Protein AF-A0A957S3H2-F1 (afdb_monomer)

Solvent-accessible surface area (backbone atoms only — not comparable to full-atom values): 5269 Å² total; per-residue (Å²): 125,53,42,65,35,37,77,68,69,74,42,52,48,67,56,24,39,49,51,14,50,53,32,44,54,54,24,72,76,42,83,54,64,29,60,19,26,43,31,42,13,53,12,21,43,15,28,30,67,70,41,67,81,24,44,66,50,16,56,52,23,43,48,51,13,49,58,61,70,42,55,84,89,51,29,66,60,57,46,48,56,50,50,54,51,55,54,68,71,40,56,69,80,53,35,56,56,56,64,74,77,111

Structure (mmCIF, N/CA/C/O backbone):
data_AF-A0A957S3H2-F1
#
_entry.id   AF-A0A957S3H2-F1
#
loop_
_atom_site.group_PDB
_atom_site.id
_atom_site.type_symbol
_atom_site.label_atom_id
_atom_site.label_alt_id
_atom_site.label_comp_id
_atom_site.label_asym_id
_atom_site.label_entity_id
_atom_site.label_seq_id
_atom_site.pdbx_PDB_ins_code
_atom_site.Cartn_x
_atom_site.Cartn_y
_atom_site.Cartn_z
_atom_site.occupancy
_atom_site.B_iso_or_equiv
_atom_site.auth_seq_id
_atom_site.auth_comp_id
_atom_site.auth_asym_id
_atom_site.auth_atom_id
_atom_site.pdbx_PDB_model_num
ATOM 1 N N . MET A 1 1 ? 1.646 -11.271 -7.395 1.00 53.88 1 MET A N 1
ATOM 2 C CA . MET A 1 1 ? 2.630 -10.287 -6.880 1.00 53.88 1 MET A CA 1
ATOM 3 C C . MET A 1 1 ? 3.528 -9.842 -8.039 1.00 53.88 1 MET A C 1
ATOM 5 O O . MET A 1 1 ? 4.684 -10.222 -8.108 1.00 53.88 1 MET A O 1
ATOM 9 N N . HIS A 1 2 ? 2.969 -9.096 -8.999 1.00 59.75 2 HIS A N 1
ATOM 10 C CA . HIS A 1 2 ? 3.583 -8.874 -10.320 1.00 59.75 2 HIS A CA 1
ATOM 11 C C . HIS A 1 2 ? 4.546 -7.676 -10.386 1.00 59.75 2 HIS A C 1
ATOM 13 O O . HIS A 1 2 ? 5.448 -7.679 -11.212 1.00 59.75 2 HIS A O 1
ATOM 19 N N . PHE A 1 3 ? 4.422 -6.694 -9.487 1.00 62.75 3 PHE A N 1
ATOM 20 C CA . PHE A 1 3 ? 5.333 -5.541 -9.430 1.00 62.75 3 PHE A CA 1
ATOM 21 C C . PHE A 1 3 ? 6.799 -5.955 -9.217 1.00 62.75 3 PHE A C 1
ATOM 23 O O . PHE A 1 3 ? 7.679 -5.523 -9.955 1.00 62.75 3 PHE A O 1
ATOM 30 N N . HIS A 1 4 ? 7.058 -6.855 -8.263 1.00 70.69 4 HIS A N 1
ATOM 31 C CA . HIS A 1 4 ? 8.411 -7.365 -8.026 1.00 70.69 4 HIS A CA 1
ATOM 32 C C . HIS A 1 4 ? 8.944 -8.193 -9.197 1.00 70.69 4 HIS A C 1
ATOM 34 O O . HIS A 1 4 ? 10.134 -8.130 -9.478 1.00 70.69 4 HIS A O 1
ATOM 40 N N . SER A 1 5 ? 8.080 -8.935 -9.892 1.00 68.69 5 SER A N 1
ATOM 41 C CA . SER A 1 5 ? 8.468 -9.672 -11.096 1.00 68.69 5 SER A CA 1
ATOM 42 C C . SER A 1 5 ? 8.823 -8.739 -12.251 1.00 68.69 5 SER A C 1
ATOM 44 O O . SER A 1 5 ? 9.832 -8.962 -12.904 1.00 68.69 5 SER A O 1
ATOM 46 N N . TRP A 1 6 ? 8.074 -7.651 -12.464 1.00 72.75 6 TRP A N 1
ATOM 47 C CA . TRP A 1 6 ? 8.449 -6.637 -13.457 1.00 72.75 6 TRP A CA 1
ATOM 48 C C . TRP A 1 6 ? 9.787 -5.979 -13.110 1.00 72.75 6 TRP A C 1
ATOM 50 O O . TRP A 1 6 ? 10.653 -5.863 -13.970 1.00 72.75 6 TRP A O 1
ATOM 60 N N . PHE A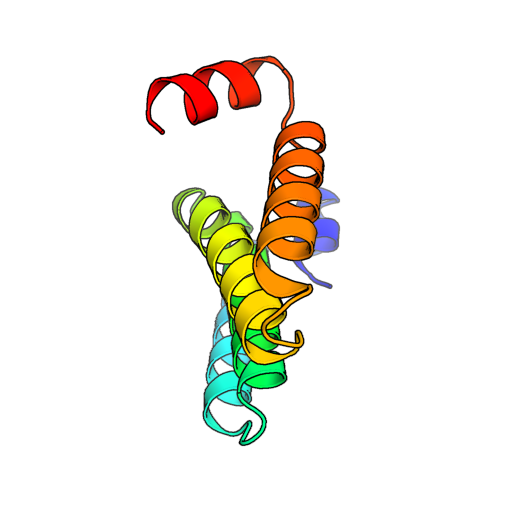 1 7 ? 9.986 -5.604 -11.843 1.00 73.44 7 PHE A N 1
ATOM 61 C CA . PHE A 1 7 ? 11.246 -5.013 -11.385 1.00 73.44 7 PHE A CA 1
ATOM 62 C C . PHE A 1 7 ? 12.451 -5.944 -11.609 1.00 73.44 7 PHE A C 1
ATOM 64 O O . PHE A 1 7 ? 13.559 -5.473 -11.838 1.00 73.44 7 PHE A O 1
ATOM 71 N N . ARG A 1 8 ? 12.234 -7.265 -11.568 1.00 83.25 8 ARG A N 1
ATOM 72 C CA . ARG A 1 8 ? 13.240 -8.292 -11.886 1.00 83.25 8 ARG A CA 1
ATOM 73 C C . ARG A 1 8 ? 13.292 -8.675 -13.373 1.00 83.25 8 ARG A C 1
ATOM 75 O O . ARG A 1 8 ? 13.910 -9.679 -13.703 1.00 83.25 8 ARG A O 1
ATOM 82 N N . GLU A 1 9 ? 12.639 -7.910 -14.249 1.00 78.81 9 GLU A N 1
ATOM 83 C CA . GLU A 1 9 ? 12.546 -8.152 -15.699 1.00 78.81 9 GLU A CA 1
ATOM 84 C C . GLU A 1 9 ? 11.877 -9.491 -16.084 1.00 78.81 9 GLU A C 1
ATOM 86 O O . GLU A 1 9 ? 12.007 -9.968 -17.208 1.00 78.81 9 GLU A O 1
ATOM 91 N N . GLU A 1 10 ? 11.110 -10.098 -15.173 1.00 86.25 10 GLU A N 1
ATOM 92 C CA . GLU A 1 10 ? 10.436 -11.392 -15.382 1.00 86.25 10 G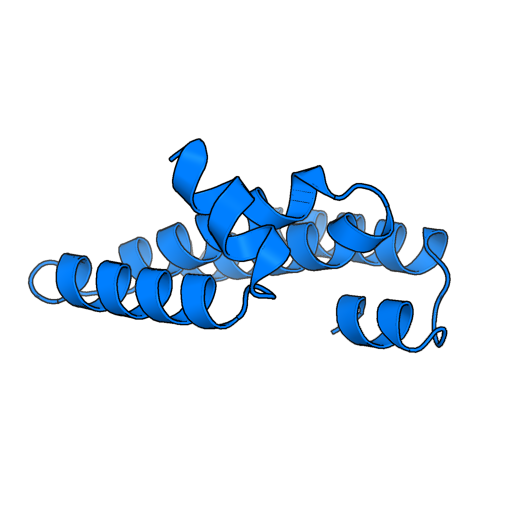LU A CA 1
ATOM 93 C C . GLU A 1 10 ? 9.125 -11.259 -16.171 1.00 86.25 10 GLU A C 1
ATOM 95 O O . GLU A 1 10 ? 8.634 -12.244 -16.717 1.00 86.25 10 GLU A O 1
ATOM 100 N N . ILE A 1 11 ? 8.534 -10.060 -16.201 1.00 87.69 11 ILE A N 1
ATOM 101 C CA . ILE A 1 11 ? 7.322 -9.747 -16.968 1.00 87.69 11 ILE A CA 1
ATOM 102 C C . ILE A 1 11 ? 7.438 -8.363 -17.606 1.00 87.69 11 ILE A C 1
ATOM 104 O O . ILE A 1 11 ? 8.088 -7.458 -17.080 1.00 87.69 11 ILE A O 1
ATOM 108 N N . SER A 1 12 ? 6.749 -8.174 -18.722 1.00 93.44 12 SER A N 1
ATOM 109 C CA . SER A 1 12 ? 6.644 -6.895 -19.416 1.00 93.44 12 SER A CA 1
ATOM 110 C C . SER A 1 12 ? 5.748 -5.892 -18.677 1.00 93.44 12 SER A C 1
ATOM 112 O O . SER A 1 12 ? 4.872 -6.244 -17.883 1.00 93.44 12 SER A O 1
ATOM 114 N N . VAL A 1 13 ? 5.896 -4.607 -19.018 1.00 93.44 13 VAL A N 1
ATOM 115 C CA . VAL A 1 13 ? 4.965 -3.546 -18.588 1.00 93.44 13 VAL A CA 1
ATOM 116 C C . VAL A 1 13 ? 3.524 -3.866 -19.006 1.00 93.44 13 VAL A C 1
ATOM 118 O O . VAL A 1 13 ? 2.585 -3.587 -18.261 1.00 93.44 13 VAL A O 1
ATOM 121 N N . GLY A 1 14 ? 3.336 -4.470 -20.185 1.00 95.31 14 GLY A N 1
ATOM 122 C CA . GLY A 1 14 ? 2.020 -4.868 -20.688 1.00 95.31 14 GLY A CA 1
ATOM 123 C C . GLY A 1 14 ? 1.346 -5.913 -19.798 1.00 95.31 14 GLY A C 1
ATOM 124 O O . GLY A 1 14 ? 0.179 -5.750 -19.447 1.00 95.31 14 GLY A O 1
ATOM 125 N N . GLU A 1 15 ? 2.090 -6.933 -19.373 1.00 94.50 15 GLU A N 1
ATOM 126 C CA . GLU A 1 15 ? 1.603 -7.970 -18.453 1.00 94.50 15 GLU A CA 1
ATOM 127 C C . GLU A 1 15 ? 1.311 -7.407 -17.058 1.00 94.50 15 GLU A C 1
ATOM 129 O O . GLU A 1 15 ? 0.265 -7.704 -16.481 1.00 94.50 15 GLU A O 1
ATOM 134 N N . ALA A 1 16 ? 2.173 -6.530 -16.534 1.00 94.06 16 ALA A N 1
ATOM 135 C CA . ALA A 1 16 ? 1.920 -5.852 -15.262 1.00 94.06 16 ALA A CA 1
ATOM 136 C C . ALA A 1 16 ? 0.653 -4.974 -15.318 1.00 94.06 16 ALA A C 1
ATOM 138 O O . ALA A 1 16 ? -0.158 -4.974 -14.387 1.00 94.06 16 ALA A O 1
ATOM 139 N N . ARG A 1 17 ? 0.438 -4.268 -16.436 1.00 95.75 17 ARG A N 1
ATOM 140 C CA . ARG A 1 17 ? -0.761 -3.453 -16.679 1.00 95.75 17 ARG A CA 1
ATOM 141 C C . ARG A 1 17 ? -2.022 -4.309 -16.812 1.00 95.75 17 ARG A C 1
ATOM 143 O O . ARG A 1 17 ? -3.054 -3.935 -16.263 1.00 95.75 17 ARG A O 1
ATOM 150 N N . ALA A 1 18 ? -1.949 -5.452 -17.493 1.00 96.00 18 ALA A N 1
ATOM 151 C CA . ALA A 1 18 ? -3.058 -6.403 -17.567 1.00 96.00 18 ALA A CA 1
ATOM 152 C C . ALA A 1 18 ? -3.437 -6.917 -16.168 1.00 96.00 18 ALA A C 1
ATOM 154 O O . ALA A 1 18 ? -4.589 -6.787 -15.759 1.00 96.00 18 ALA A O 1
ATOM 155 N N . ALA A 1 19 ? -2.451 -7.349 -15.375 1.00 94.25 19 ALA A N 1
ATOM 156 C CA . ALA A 1 19 ? -2.677 -7.781 -13.997 1.00 94.25 19 ALA A CA 1
ATOM 157 C C . ALA A 1 19 ? -3.277 -6.668 -13.114 1.00 94.25 19 ALA A C 1
ATOM 159 O O . ALA A 1 19 ? -4.118 -6.938 -12.254 1.00 94.25 19 ALA A O 1
ATOM 160 N N . SER A 1 20 ? -2.879 -5.408 -13.323 1.00 96.00 20 SER A N 1
ATOM 161 C CA . SER A 1 20 ? -3.490 -4.250 -12.657 1.00 96.00 20 SER A CA 1
ATOM 162 C C . SER A 1 20 ? -4.986 -4.130 -12.978 1.00 96.00 20 SER A C 1
ATOM 164 O O . SER A 1 20 ? -5.802 -3.976 -12.062 1.00 96.00 20 SER A O 1
ATOM 166 N N . PHE A 1 21 ? -5.371 -4.268 -14.253 1.00 97.62 21 PHE A N 1
ATOM 167 C CA . PHE A 1 21 ? -6.777 -4.253 -14.659 1.00 97.62 21 PHE A CA 1
ATOM 168 C C . PHE A 1 21 ? -7.573 -5.405 -14.053 1.00 97.62 21 PHE A C 1
ATOM 170 O O . PHE A 1 21 ? -8.632 -5.150 -13.475 1.00 97.62 21 PHE A O 1
ATOM 177 N N . ASP A 1 22 ? -7.049 -6.629 -14.114 1.00 97.19 22 ASP A N 1
ATOM 178 C CA . ASP A 1 22 ? -7.703 -7.814 -13.551 1.00 97.19 22 ASP A CA 1
ATOM 179 C C . ASP A 1 22 ? -7.914 -7.664 -12.042 1.00 97.19 22 ASP A C 1
ATOM 181 O O . ASP A 1 22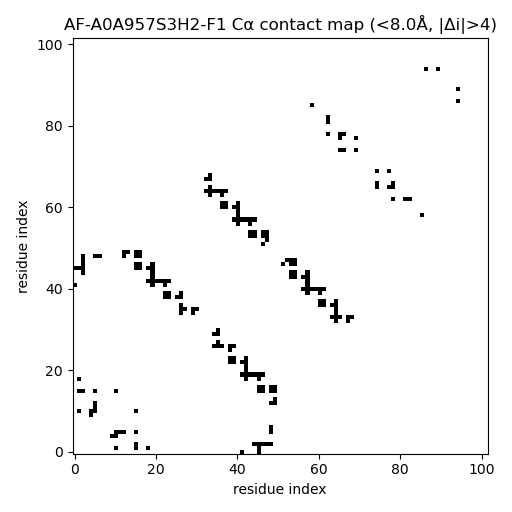 ? -8.998 -7.924 -11.520 1.00 97.19 22 ASP A O 1
ATOM 185 N N . THR A 1 23 ? -6.910 -7.139 -11.336 1.00 95.50 23 THR A N 1
ATOM 186 C CA . THR A 1 23 ? -7.005 -6.892 -9.892 1.00 95.50 23 THR A CA 1
ATOM 187 C C . THR A 1 23 ? -8.057 -5.825 -9.578 1.00 95.50 23 THR A C 1
ATOM 189 O O . THR A 1 23 ? -8.851 -5.979 -8.649 1.00 95.50 23 THR A O 1
ATOM 192 N N . HIS A 1 24 ? -8.123 -4.743 -10.361 1.00 97.00 24 HIS A N 1
ATOM 193 C CA . HIS A 1 24 ? -9.167 -3.733 -10.198 1.00 97.00 24 HIS A CA 1
ATOM 194 C C . HIS A 1 24 ? -10.563 -4.265 -10.539 1.00 97.00 24 HIS A C 1
ATOM 196 O O . HIS A 1 24 ? -11.536 -3.819 -9.927 1.00 97.00 24 HIS A O 1
ATOM 202 N N . ALA A 1 25 ? -10.693 -5.161 -11.519 1.00 97.94 25 ALA A N 1
ATOM 203 C CA . ALA A 1 25 ? -11.948 -5.838 -11.829 1.00 97.94 25 ALA A CA 1
ATOM 204 C C . ALA A 1 25 ? -12.381 -6.714 -10.647 1.00 97.94 25 ALA A C 1
ATOM 206 O O . ALA A 1 25 ? -13.461 -6.492 -10.111 1.00 97.94 25 ALA A O 1
ATOM 207 N N . ALA A 1 26 ? -11.495 -7.578 -10.145 1.00 96.00 26 ALA A N 1
ATOM 208 C CA . ALA A 1 26 ? -11.756 -8.398 -8.964 1.00 96.00 26 ALA A CA 1
ATOM 209 C C . ALA A 1 26 ? -12.151 -7.551 -7.743 1.00 96.00 26 ALA A C 1
ATOM 211 O O . ALA A 1 26 ? -13.103 -7.879 -7.047 1.00 96.00 26 ALA A O 1
ATOM 212 N N . ALA A 1 27 ? -11.497 -6.406 -7.520 1.00 97.44 27 ALA A N 1
ATOM 213 C CA . ALA A 1 27 ? -11.833 -5.505 -6.417 1.00 97.44 27 ALA A CA 1
ATOM 214 C C . ALA A 1 27 ? -13.277 -4.961 -6.463 1.00 97.44 27 ALA A C 1
ATOM 216 O O . ALA A 1 27 ? -13.798 -4.539 -5.428 1.00 97.44 27 ALA A O 1
ATOM 217 N N . ARG A 1 28 ? -13.919 -4.908 -7.639 1.00 97.88 28 ARG A N 1
ATOM 218 C CA . ARG A 1 28 ? -15.323 -4.472 -7.771 1.00 97.88 28 ARG A CA 1
ATOM 219 C C . ARG A 1 28 ? -16.304 -5.523 -7.260 1.00 97.88 28 ARG A C 1
ATOM 221 O O . ARG A 1 28 ? -17.341 -5.134 -6.741 1.00 97.88 28 ARG A O 1
ATOM 228 N N . GLU A 1 29 ? -15.920 -6.791 -7.326 1.00 97.69 29 GLU A N 1
ATOM 229 C CA . GLU A 1 29 ? -16.731 -7.941 -6.910 1.00 97.69 29 GLU A CA 1
ATOM 230 C C . GLU A 1 29 ? -16.517 -8.323 -5.433 1.00 97.69 29 GLU A C 1
ATOM 232 O O . GLU A 1 29 ? -17.078 -9.300 -4.950 1.00 97.69 29 GLU A O 1
ATOM 237 N N . VAL A 1 30 ? -15.669 -7.589 -4.701 1.00 97.38 30 VAL A N 1
ATOM 238 C CA . VAL A 1 30 ? -15.393 -7.854 -3.282 1.00 97.38 30 VAL A CA 1
ATOM 239 C C . VAL A 1 30 ? -16.337 -7.049 -2.391 1.00 97.38 30 VAL A C 1
ATOM 241 O O . VAL A 1 30 ? -16.260 -5.818 -2.352 1.00 97.38 30 VAL A O 1
ATOM 244 N N . ASP A 1 31 ? -17.147 -7.758 -1.603 1.00 97.44 31 ASP A N 1
ATOM 245 C CA . ASP A 1 31 ? -18.102 -7.163 -0.657 1.00 97.44 31 ASP A CA 1
ATOM 246 C C . ASP A 1 31 ? -17.445 -6.657 0.635 1.00 97.44 31 ASP A C 1
ATOM 248 O O . ASP A 1 31 ? -17.862 -5.656 1.220 1.00 97.44 31 ASP A O 1
ATOM 252 N N . VAL A 1 32 ? -16.382 -7.326 1.094 1.00 97.88 32 VAL A N 1
ATOM 253 C CA . VAL A 1 32 ? -15.662 -6.927 2.311 1.00 97.88 32 VAL A CA 1
ATOM 254 C C . VAL A 1 32 ? -14.810 -5.697 2.011 1.00 97.88 32 VAL A C 1
ATOM 256 O O . VAL A 1 32 ? -13.808 -5.768 1.298 1.00 97.88 32 VAL A O 1
ATOM 259 N N . LYS A 1 33 ? -15.179 -4.552 2.588 1.00 97.81 33 LYS A N 1
ATOM 260 C CA . LYS A 1 33 ? -14.626 -3.249 2.202 1.00 97.81 33 LYS A CA 1
ATOM 261 C C . LYS A 1 33 ? -13.106 -3.135 2.378 1.00 97.81 33 LYS A C 1
ATOM 263 O O . LYS A 1 33 ? -12.427 -2.639 1.477 1.00 97.81 33 LYS A O 1
ATOM 268 N N . ALA A 1 34 ? -12.561 -3.666 3.473 1.00 97.56 34 ALA A N 1
ATOM 269 C CA . ALA A 1 34 ? -11.116 -3.706 3.698 1.00 97.56 34 ALA A CA 1
ATOM 270 C C . ALA A 1 34 ? -10.396 -4.543 2.623 1.00 97.56 34 ALA A C 1
ATOM 272 O O . ALA A 1 34 ? -9.407 -4.096 2.044 1.00 97.56 34 ALA A O 1
ATOM 273 N N . ALA A 1 35 ? -10.941 -5.714 2.273 1.00 97.62 35 ALA A N 1
ATOM 274 C CA . ALA A 1 35 ? -10.393 -6.571 1.222 1.00 97.62 35 ALA A CA 1
ATOM 275 C C . ALA A 1 35 ? -10.496 -5.918 -0.169 1.00 97.62 35 ALA A C 1
ATOM 277 O O . ALA A 1 35 ? -9.553 -5.994 -0.957 1.00 97.62 35 ALA A O 1
ATOM 278 N N . GLN A 1 36 ? -11.588 -5.199 -0.452 1.00 98.50 36 GLN A N 1
ATOM 279 C CA . GLN A 1 36 ? -11.722 -4.391 -1.666 1.00 98.50 36 GLN A CA 1
ATOM 280 C C . GLN A 1 36 ? -10.619 -3.324 -1.752 1.00 98.50 36 GLN A C 1
ATOM 282 O O . GLN A 1 36 ? -10.059 -3.101 -2.828 1.00 98.50 36 GLN A O 1
ATOM 287 N N . PHE A 1 37 ? -10.297 -2.646 -0.647 1.00 98.50 37 PHE A N 1
ATOM 288 C CA . PHE A 1 37 ? -9.222 -1.655 -0.623 1.00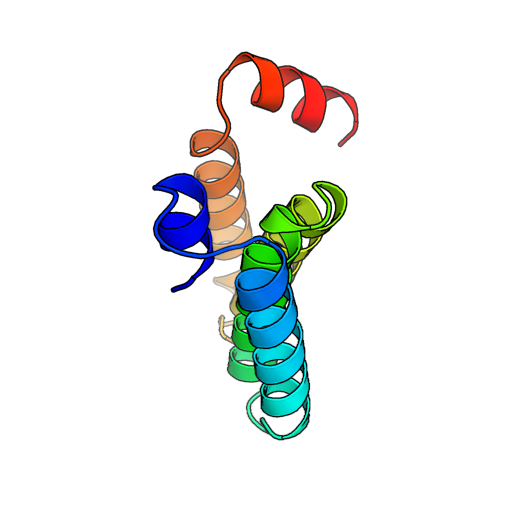 98.50 37 PHE A CA 1
ATOM 289 C C . PHE A 1 37 ? -7.840 -2.284 -0.813 1.00 98.50 37 PHE A C 1
ATOM 291 O O . PHE A 1 37 ? -7.072 -1.765 -1.620 1.00 98.50 37 PHE A O 1
ATOM 298 N N . ILE A 1 38 ? -7.550 -3.429 -0.190 1.00 98.00 38 ILE A N 1
ATOM 299 C CA . ILE A 1 38 ? -6.297 -4.165 -0.433 1.00 98.00 38 ILE A CA 1
ATOM 300 C C . ILE A 1 38 ? -6.171 -4.593 -1.899 1.00 98.00 38 ILE A C 1
ATOM 302 O O . ILE A 1 38 ? -5.117 -4.402 -2.505 1.00 98.00 38 ILE A O 1
ATOM 306 N N . ALA A 1 39 ? -7.243 -5.096 -2.514 1.00 97.75 39 ALA A N 1
ATOM 307 C CA . ALA A 1 39 ? -7.227 -5.437 -3.935 1.00 97.75 39 ALA A CA 1
ATOM 308 C C . ALA A 1 39 ? -6.941 -4.197 -4.807 1.00 97.75 39 ALA A C 1
ATOM 310 O O . ALA A 1 39 ? -6.108 -4.240 -5.711 1.00 97.75 39 ALA A O 1
ATOM 311 N N . ARG A 1 40 ? -7.544 -3.040 -4.500 1.00 98.38 40 ARG A N 1
ATOM 312 C CA . ARG A 1 40 ? -7.220 -1.778 -5.195 1.00 98.38 40 ARG A CA 1
ATOM 313 C C . ARG A 1 40 ? -5.765 -1.356 -4.992 1.00 98.38 40 ARG A C 1
ATOM 315 O O . ARG A 1 40 ? -5.151 -0.907 -5.958 1.00 98.38 40 ARG A O 1
ATOM 322 N N . ALA A 1 41 ? -5.215 -1.521 -3.789 1.00 98.06 41 ALA A N 1
ATOM 323 C CA . ALA A 1 41 ? -3.811 -1.236 -3.506 1.00 98.06 41 ALA A CA 1
ATOM 324 C C . ALA A 1 41 ? -2.880 -2.101 -4.368 1.00 98.06 41 ALA A C 1
ATOM 326 O O . ALA A 1 41 ? -1.968 -1.577 -5.005 1.00 98.06 41 ALA A O 1
ATOM 327 N N . ALA A 1 42 ? -3.160 -3.404 -4.469 1.00 96.81 42 ALA A N 1
ATOM 328 C CA . ALA A 1 42 ? -2.405 -4.324 -5.316 1.00 96.81 42 ALA A CA 1
ATOM 329 C C . ALA A 1 42 ? -2.496 -3.964 -6.812 1.00 96.81 42 ALA A C 1
ATOM 331 O O . ALA A 1 42 ? -1.483 -4.003 -7.513 1.00 96.81 42 ALA A O 1
ATOM 332 N N . GLY A 1 43 ? -3.677 -3.554 -7.288 1.00 97.31 43 GLY A N 1
ATOM 333 C CA . GLY A 1 43 ? -3.864 -3.062 -8.656 1.00 97.31 43 GLY A CA 1
ATOM 334 C C . GLY A 1 43 ? -2.999 -1.835 -8.952 1.00 97.31 43 GLY A C 1
ATOM 335 O O . GLY A 1 43 ? -2.304 -1.800 -9.968 1.00 97.31 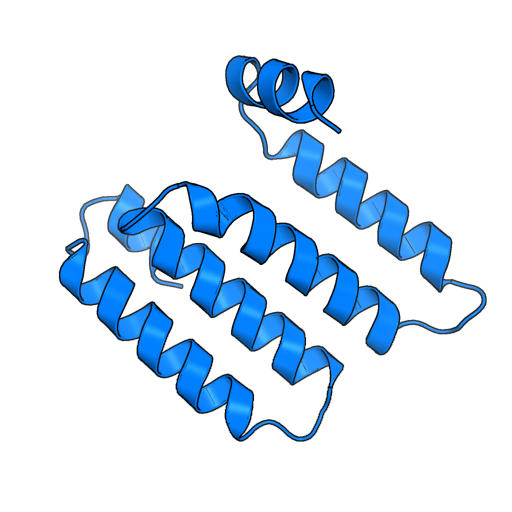43 GLY A O 1
ATOM 336 N N . HIS A 1 44 ? -2.953 -0.872 -8.030 1.00 97.81 44 HIS A N 1
ATOM 337 C CA . HIS A 1 44 ? -2.076 0.293 -8.144 1.00 97.81 44 HIS A CA 1
ATOM 338 C C . HIS A 1 44 ? -0.590 -0.073 -8.083 1.00 97.81 44 HIS A C 1
ATOM 340 O O . HIS A 1 44 ? 0.176 0.403 -8.913 1.00 97.81 44 HIS A O 1
ATOM 346 N N . ALA A 1 45 ? -0.183 -0.973 -7.186 1.00 95.44 45 ALA A N 1
ATOM 347 C CA . ALA A 1 45 ? 1.205 -1.424 -7.112 1.00 95.44 45 ALA A CA 1
ATOM 348 C C . ALA A 1 45 ? 1.674 -2.063 -8.433 1.00 95.44 45 ALA A C 1
ATOM 350 O O . ALA A 1 45 ? 2.765 -1.764 -8.909 1.00 95.44 45 ALA A O 1
ATOM 351 N N . ALA A 1 46 ? 0.840 -2.895 -9.069 1.00 94.81 46 ALA A N 1
ATOM 352 C CA . ALA A 1 46 ? 1.130 -3.433 -10.400 1.00 94.81 46 ALA A CA 1
ATOM 353 C C . ALA A 1 46 ? 1.143 -2.336 -11.485 1.00 94.81 46 ALA A C 1
ATOM 355 O O . ALA A 1 46 ? 1.999 -2.349 -12.367 1.00 94.81 46 ALA A O 1
ATOM 356 N N . GLY A 1 47 ? 0.234 -1.360 -11.390 1.00 95.81 47 GLY A N 1
ATOM 357 C CA . GLY A 1 47 ? 0.152 -0.213 -12.298 1.00 95.81 47 GLY A CA 1
ATOM 358 C C . GLY A 1 47 ? 1.396 0.682 -12.288 1.00 95.81 47 GLY A C 1
ATOM 359 O O . GLY A 1 47 ? 1.682 1.316 -13.302 1.00 95.81 47 GLY A O 1
ATOM 360 N N . THR A 1 48 ? 2.181 0.686 -11.206 1.00 93.81 48 THR A N 1
ATOM 361 C CA . THR A 1 48 ? 3.443 1.442 -11.108 1.00 93.81 48 THR A CA 1
ATOM 362 C C . THR A 1 48 ? 4.432 1.096 -12.225 1.00 93.81 48 THR A C 1
ATOM 364 O O . THR A 1 48 ? 5.143 1.978 -12.696 1.00 93.81 48 THR A O 1
ATOM 367 N N . ALA A 1 49 ? 4.434 -0.154 -12.708 1.00 92.50 49 ALA A N 1
ATOM 368 C CA . ALA A 1 49 ? 5.258 -0.573 -13.846 1.00 92.50 49 ALA A CA 1
ATOM 369 C C . ALA A 1 49 ? 4.923 0.189 -15.144 1.00 92.50 49 ALA A C 1
ATOM 371 O O . ALA A 1 49 ? 5.772 0.341 -16.017 1.00 92.50 49 ALA A O 1
ATOM 372 N N . HIS A 1 50 ? 3.678 0.657 -15.284 1.00 93.06 50 HIS A N 1
ATOM 373 C CA . HIS A 1 50 ? 3.228 1.471 -16.411 1.00 93.06 50 HIS A CA 1
ATOM 374 C C . HIS A 1 50 ? 3.450 2.968 -16.168 1.00 93.06 50 HIS A C 1
ATOM 376 O O . HIS A 1 50 ? 3.905 3.655 -17.081 1.00 93.06 50 HIS A O 1
ATOM 382 N N . MET A 1 51 ? 3.104 3.464 -14.973 1.00 94.25 51 MET A N 1
ATOM 383 C CA . MET A 1 51 ? 3.146 4.884 -14.597 1.00 94.25 51 MET A CA 1
ATOM 384 C C . MET A 1 51 ? 3.420 5.036 -13.094 1.00 94.25 51 MET A C 1
ATOM 386 O O . MET A 1 51 ? 2.671 4.504 -12.272 1.00 94.25 51 MET A O 1
ATOM 390 N N . ALA A 1 52 ? 4.434 5.826 -12.729 1.00 90.88 52 ALA A N 1
ATOM 391 C CA . ALA A 1 52 ? 4.840 6.031 -11.334 1.00 90.88 52 ALA A CA 1
ATOM 392 C C . ALA A 1 52 ? 3.728 6.619 -10.437 1.00 90.88 52 ALA A C 1
ATOM 394 O O . ALA A 1 52 ? 3.674 6.305 -9.249 1.00 90.88 52 ALA A O 1
ATOM 395 N N . ASP A 1 53 ? 2.786 7.382 -11.004 1.00 92.12 53 ASP A N 1
ATOM 396 C CA . ASP A 1 53 ? 1.657 8.010 -10.289 1.00 92.12 53 ASP A CA 1
ATOM 397 C C . ASP A 1 53 ? 0.698 7.007 -9.619 1.00 92.12 53 ASP A C 1
ATOM 399 O O . ASP A 1 53 ? -0.156 7.366 -8.801 1.00 92.12 53 ASP A O 1
ATOM 403 N N . HIS A 1 54 ? 0.814 5.718 -9.939 1.00 94.81 54 HIS A N 1
ATOM 404 C CA . HIS A 1 54 ? 0.079 4.685 -9.225 1.00 94.81 54 HIS A CA 1
ATOM 405 C C . HIS A 1 54 ? 0.674 4.353 -7.848 1.00 94.81 54 HIS A C 1
ATOM 407 O O . HIS A 1 54 ? -0.080 3.918 -6.975 1.00 94.81 54 HIS A O 1
ATOM 413 N N . ALA A 1 55 ? 1.961 4.612 -7.596 1.00 93.06 55 ALA A N 1
ATOM 414 C CA . ALA A 1 55 ? 2.600 4.270 -6.324 1.00 93.06 55 ALA A CA 1
ATOM 415 C C . ALA A 1 55 ? 1.957 4.968 -5.103 1.00 93.06 55 ALA A C 1
ATOM 417 O O . ALA A 1 55 ? 1.606 4.261 -4.153 1.00 93.06 55 ALA A O 1
ATOM 418 N N . PRO A 1 56 ? 1.673 6.291 -5.115 1.00 93.38 56 PRO A N 1
ATOM 419 C CA . PRO A 1 56 ? 0.978 6.938 -3.997 1.00 93.38 56 PRO A CA 1
ATOM 420 C C . PRO A 1 56 ? -0.427 6.370 -3.756 1.00 93.38 56 PRO A C 1
ATOM 422 O O . PRO A 1 56 ? -0.890 6.268 -2.621 1.00 93.38 56 PRO A O 1
ATOM 425 N N . ASN A 1 57 ? -1.113 5.951 -4.824 1.00 96.31 57 ASN A N 1
ATOM 426 C CA . ASN A 1 57 ? -2.440 5.356 -4.713 1.00 96.31 57 ASN A CA 1
ATOM 427 C C . ASN A 1 57 ? -2.396 3.970 -4.057 1.00 96.31 57 ASN A C 1
ATOM 429 O O . ASN A 1 57 ? -3.298 3.643 -3.286 1.00 96.31 57 ASN A O 1
ATOM 433 N N . ALA A 1 58 ? -1.354 3.172 -4.315 1.00 96.62 58 ALA A N 1
ATOM 434 C CA . ALA A 1 58 ? -1.161 1.892 -3.639 1.00 96.62 58 ALA A CA 1
ATOM 435 C C . ALA A 1 58 ? -1.079 2.089 -2.117 1.00 96.62 58 ALA A C 1
ATOM 437 O O . ALA A 1 58 ? -1.879 1.509 -1.381 1.00 96.62 58 ALA A O 1
ATOM 438 N N . ALA A 1 59 ? -0.205 2.996 -1.672 1.00 96.06 59 ALA A N 1
ATOM 439 C CA . ALA A 1 59 ? -0.033 3.368 -0.268 1.00 96.06 59 ALA A CA 1
ATOM 440 C C . ALA A 1 59 ? -1.342 3.871 0.374 1.00 96.06 59 ALA A C 1
ATOM 442 O O . ALA A 1 59 ? -1.767 3.393 1.430 1.00 96.06 59 ALA A O 1
ATOM 443 N N . LEU A 1 60 ? -2.052 4.778 -0.309 1.00 97.38 60 LEU A N 1
ATOM 444 C CA . LEU A 1 60 ? -3.322 5.332 0.167 1.00 97.38 60 LEU A CA 1
ATOM 445 C C . LEU A 1 60 ? -4.396 4.256 0.380 1.00 97.38 60 LEU A C 1
ATOM 447 O O . LEU A 1 60 ? -5.167 4.330 1.340 1.00 97.38 60 LEU A O 1
ATOM 451 N N . TYR A 1 61 ? -4.498 3.279 -0.522 1.00 98.38 61 TYR A N 1
ATOM 452 C CA . TYR A 1 61 ? -5.501 2.227 -0.395 1.00 98.38 61 TYR A CA 1
ATOM 453 C C . TYR A 1 61 ? -5.174 1.220 0.713 1.00 98.38 61 TYR A C 1
ATOM 455 O O . TYR A 1 61 ? -6.116 0.726 1.331 1.00 98.38 61 TYR A O 1
ATOM 463 N N . VAL A 1 62 ? -3.898 0.986 1.045 1.00 98.31 62 VAL A N 1
ATOM 464 C CA . VAL A 1 62 ? -3.535 0.220 2.254 1.00 98.31 62 VAL A CA 1
ATOM 465 C C . VAL A 1 62 ? -4.006 0.952 3.512 1.00 98.31 62 VAL A C 1
ATOM 467 O O . VAL A 1 62 ? -4.703 0.363 4.335 1.00 98.31 62 VAL A O 1
ATOM 470 N N . ILE A 1 63 ? -3.773 2.265 3.607 1.00 98.25 63 ILE A N 1
ATOM 471 C CA . ILE A 1 63 ? -4.272 3.080 4.729 1.00 98.25 63 ILE A CA 1
ATOM 472 C C . ILE A 1 63 ? -5.804 3.020 4.832 1.00 98.25 63 ILE A C 1
ATOM 474 O O . ILE A 1 63 ? -6.356 2.926 5.928 1.00 98.25 63 ILE A O 1
ATOM 478 N N . LYS A 1 64 ? -6.523 3.051 3.700 1.00 98.31 64 LYS A N 1
ATOM 479 C CA . LYS A 1 64 ? -7.986 2.874 3.689 1.00 98.31 64 LYS A CA 1
ATOM 480 C C . LYS A 1 64 ? -8.403 1.489 4.178 1.00 98.31 64 LYS A C 1
ATOM 482 O O . LYS A 1 64 ? -9.393 1.396 4.895 1.00 98.31 64 LYS A O 1
ATOM 487 N N . ALA A 1 65 ? -7.670 0.439 3.809 1.00 98.31 65 ALA A N 1
ATOM 488 C CA . ALA A 1 65 ? -7.945 -0.914 4.277 1.00 98.31 65 ALA A CA 1
ATOM 489 C C . ALA A 1 65 ? -7.782 -1.033 5.795 1.00 98.31 65 ALA A C 1
ATOM 491 O O . ALA A 1 65 ? -8.698 -1.525 6.445 1.00 98.31 65 ALA A O 1
ATOM 492 N N . ILE A 1 66 ? -6.689 -0.501 6.353 1.00 98.25 66 ILE A N 1
ATOM 493 C CA . ILE A 1 66 ? -6.446 -0.478 7.804 1.00 98.25 66 ILE A CA 1
ATOM 494 C C . ILE A 1 66 ? -7.575 0.264 8.519 1.00 98.25 66 ILE A C 1
ATOM 496 O O . ILE A 1 66 ? -8.194 -0.273 9.430 1.00 98.25 66 ILE A O 1
ATOM 500 N N . LYS A 1 67 ? -7.928 1.470 8.055 1.00 97.88 67 LYS A N 1
ATOM 501 C CA . LYS A 1 67 ? -9.030 2.248 8.648 1.00 97.88 67 LYS A CA 1
ATOM 502 C C . LYS A 1 67 ? -10.365 1.511 8.656 1.00 97.88 67 LYS A C 1
ATOM 504 O O . LYS A 1 67 ? -11.182 1.764 9.539 1.00 97.88 67 LYS A O 1
ATOM 509 N N . GLU A 1 68 ? -10.594 0.665 7.662 1.00 98.00 68 GLU A N 1
ATOM 510 C CA . GLU A 1 68 ? -11.816 -0.118 7.530 1.00 98.00 68 GLU A CA 1
ATOM 511 C C . GLU A 1 68 ? -11.801 -1.376 8.410 1.00 98.00 68 GLU A C 1
ATOM 513 O O . GLU A 1 68 ? -12.839 -1.759 8.938 1.00 98.00 68 GLU A O 1
ATOM 518 N N . SER A 1 69 ? -10.643 -2.019 8.586 1.00 97.19 69 SER A N 1
ATO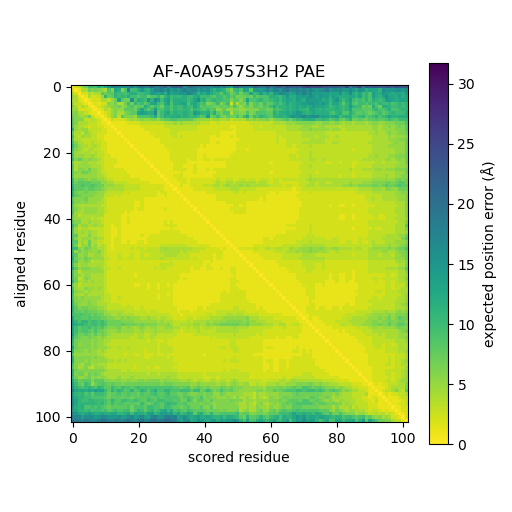M 519 C CA . SER A 1 69 ? -10.517 -3.254 9.373 1.00 97.19 69 SER A CA 1
ATOM 520 C C . SER A 1 69 ? -10.265 -3.036 10.866 1.00 97.19 69 SER A C 1
ATOM 522 O O . SER A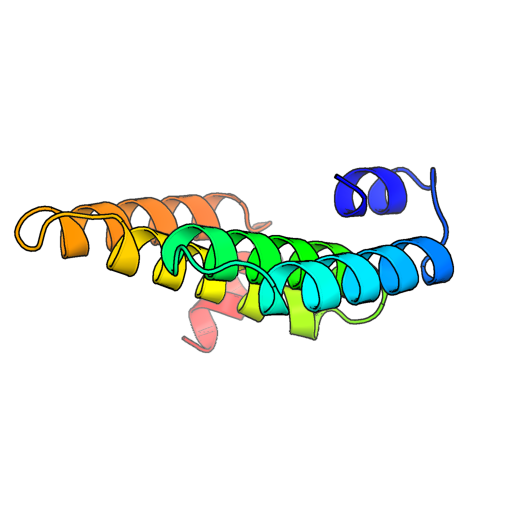 1 69 ? -10.475 -3.959 11.650 1.00 97.19 69 SER A O 1
ATOM 524 N N . SER A 1 70 ? -9.784 -1.858 11.265 1.00 96.81 70 SER A N 1
ATOM 525 C CA . SER A 1 70 ? -9.373 -1.582 12.645 1.00 96.81 70 SER A CA 1
ATOM 526 C C . SER A 1 70 ? -10.519 -1.105 13.531 1.00 96.81 70 SER A C 1
ATOM 528 O O . SER A 1 70 ? -11.425 -0.385 13.095 1.00 96.81 70 SER A O 1
ATOM 530 N N . LYS A 1 71 ? -10.433 -1.442 14.822 1.00 96.38 71 LYS A N 1
ATOM 531 C CA . LYS A 1 71 ? -11.304 -0.865 15.850 1.00 96.38 71 LYS A CA 1
ATOM 532 C C . LYS A 1 71 ? -11.060 0.636 15.976 1.00 96.38 71 LYS A C 1
ATOM 534 O O . LYS A 1 71 ? -9.994 1.142 15.633 1.00 96.38 71 LYS A O 1
ATOM 539 N N . GLN A 1 72 ? -12.066 1.360 16.459 1.00 95.25 72 GLN A N 1
ATOM 540 C CA . GLN A 1 72 ? -12.039 2.822 16.485 1.00 95.25 72 GLN A CA 1
ATOM 541 C C . GLN A 1 72 ? -10.929 3.395 17.381 1.00 95.25 72 GLN A C 1
ATOM 543 O O . GLN A 1 72 ? -10.376 4.434 17.044 1.00 95.25 72 GLN A O 1
ATOM 548 N N . ASP A 1 73 ? -10.611 2.725 18.484 1.0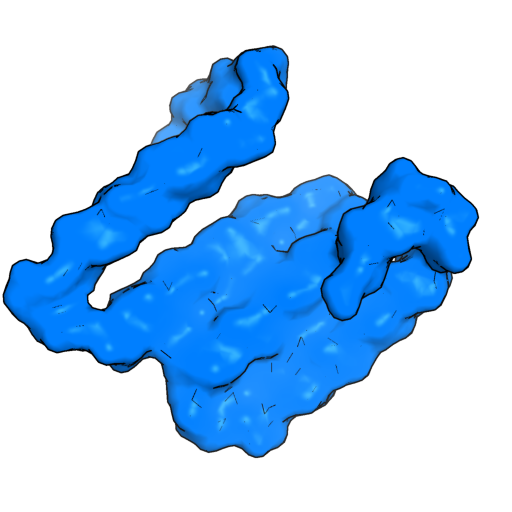0 96.44 73 ASP A N 1
ATOM 549 C CA . ASP A 1 73 ? -9.582 3.096 19.461 1.00 96.44 73 ASP A CA 1
ATOM 550 C C . ASP A 1 73 ? -8.149 2.776 19.004 1.00 96.44 73 ASP A C 1
ATOM 552 O O . ASP A 1 73 ? -7.210 3.444 19.423 1.00 96.44 73 ASP A O 1
ATOM 556 N N . GLU A 1 74 ? -7.977 1.805 18.106 1.00 95.44 74 GLU A N 1
ATOM 557 C CA . GLU A 1 74 ? -6.670 1.391 17.564 1.00 95.44 74 GLU A CA 1
ATOM 558 C C . GLU A 1 74 ? -6.356 2.049 16.203 1.00 95.44 74 GLU A C 1
ATOM 560 O O . GLU A 1 74 ? -5.231 1.988 15.707 1.00 95.44 74 GLU A O 1
ATOM 565 N N . LYS A 1 75 ? -7.357 2.673 15.569 1.00 96.50 75 LYS A N 1
ATOM 566 C CA . LYS A 1 75 ? -7.308 3.128 14.172 1.00 96.50 75 LYS A CA 1
ATOM 567 C C . LYS A 1 75 ? -6.180 4.109 13.877 1.00 96.50 75 LYS A C 1
ATOM 569 O O . LYS A 1 75 ? -5.486 3.935 12.880 1.00 96.50 75 LYS A O 1
ATOM 574 N N . ASP A 1 76 ? -6.032 5.140 14.700 1.00 96.94 76 ASP A N 1
ATOM 575 C CA . ASP A 1 76 ? -5.056 6.202 14.445 1.00 96.94 76 ASP A CA 1
ATO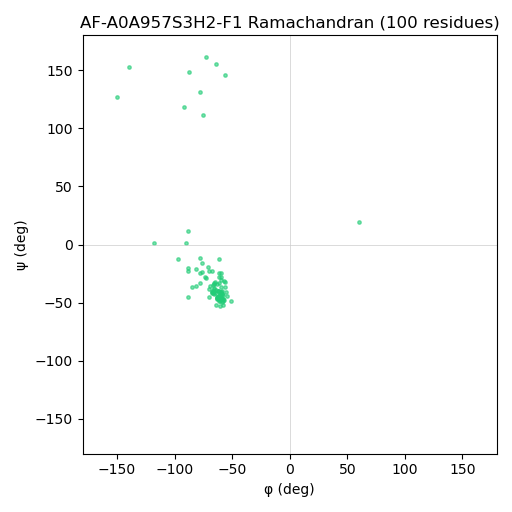M 576 C C . ASP A 1 76 ? -3.625 5.694 14.639 1.00 96.94 76 ASP A C 1
ATOM 578 O O . ASP A 1 76 ? -2.764 5.992 13.815 1.00 96.94 76 ASP A O 1
ATOM 582 N N . LEU A 1 77 ? -3.403 4.845 15.651 1.00 97.88 77 LEU A N 1
ATOM 583 C CA . LEU A 1 77 ? -2.115 4.196 15.892 1.00 97.88 77 LEU A CA 1
ATOM 584 C C . LEU A 1 77 ? -1.697 3.331 14.695 1.00 97.88 77 LEU A C 1
ATOM 586 O O . LEU A 1 77 ? -0.624 3.533 14.141 1.00 97.88 77 LEU A O 1
ATOM 590 N N . LEU A 1 78 ? -2.573 2.427 14.242 1.00 98.12 78 LEU A N 1
ATOM 591 C CA . LEU A 1 78 ? -2.270 1.517 13.129 1.00 98.12 78 LEU A CA 1
ATOM 592 C C . LEU A 1 78 ? -2.070 2.253 11.796 1.00 98.12 78 LEU A C 1
ATOM 594 O O . LEU A 1 78 ? -1.306 1.814 10.940 1.00 98.12 78 LEU A O 1
ATOM 598 N N . VAL A 1 79 ? -2.772 3.371 11.595 1.00 97.81 79 VAL A N 1
ATOM 599 C CA . VAL A 1 79 ? -2.571 4.229 10.421 1.00 97.81 79 VAL A CA 1
ATOM 600 C C . VAL A 1 79 ? -1.206 4.904 10.461 1.00 97.81 79 VAL A C 1
ATOM 602 O O . VAL A 1 79 ? -0.580 5.021 9.409 1.00 97.81 79 VAL A O 1
ATOM 605 N N . GLU A 1 80 ? -0.760 5.362 11.629 1.00 97.69 80 GLU A N 1
ATOM 606 C CA . GLU A 1 80 ? 0.545 6.006 11.765 1.00 97.69 80 GLU A CA 1
ATOM 607 C C . GLU A 1 80 ? 1.686 5.001 11.595 1.00 97.69 80 GLU A C 1
ATOM 609 O O . GLU A 1 80 ? 2.581 5.240 10.788 1.00 97.69 80 GLU A O 1
ATOM 614 N N . GLU A 1 81 ? 1.593 3.829 12.230 1.00 98.12 81 GLU A N 1
ATOM 615 C CA . GLU A 1 81 ? 2.564 2.738 12.063 1.00 98.12 81 GLU A CA 1
ATOM 616 C C . GLU A 1 81 ? 2.737 2.346 10.586 1.00 98.12 81 GLU A C 1
ATOM 618 O O . GLU A 1 81 ? 3.860 2.211 10.093 1.00 98.12 81 GLU A O 1
ATOM 623 N N . GLU A 1 82 ? 1.635 2.226 9.838 1.00 97.94 82 GLU A N 1
ATOM 624 C CA . GLU A 1 82 ? 1.695 1.943 8.403 1.00 97.94 82 GLU A CA 1
ATOM 625 C C . GLU A 1 82 ? 2.341 3.091 7.614 1.00 97.94 82 GLU A C 1
ATOM 627 O O . GLU A 1 82 ? 3.124 2.837 6.700 1.00 97.94 82 GLU A O 1
ATOM 632 N N . ARG A 1 83 ? 2.053 4.360 7.937 1.00 95.88 83 ARG A N 1
ATOM 633 C CA . ARG A 1 83 ? 2.692 5.502 7.256 1.00 95.88 83 ARG A CA 1
ATOM 634 C C . ARG A 1 83 ? 4.190 5.528 7.492 1.00 95.88 83 ARG A C 1
ATOM 636 O O . ARG A 1 83 ? 4.940 5.734 6.538 1.00 95.88 83 ARG A O 1
ATOM 643 N N . GLU A 1 84 ? 4.620 5.338 8.733 1.00 95.75 84 GLU A N 1
ATOM 644 C CA . GLU A 1 84 ? 6.035 5.276 9.082 1.00 95.75 84 GLU A CA 1
ATOM 645 C C . GLU A 1 84 ? 6.720 4.139 8.323 1.00 95.75 84 GLU A C 1
ATOM 647 O O . GLU A 1 84 ? 7.762 4.352 7.697 1.00 95.75 84 GLU A O 1
ATOM 652 N N . TRP A 1 85 ? 6.102 2.954 8.292 1.00 96.56 85 TRP A N 1
ATOM 653 C CA . TRP A 1 85 ? 6.619 1.819 7.536 1.00 96.56 85 TRP A CA 1
ATOM 654 C C . TRP A 1 85 ? 6.718 2.121 6.034 1.00 96.56 85 TRP A C 1
ATOM 656 O O . TRP A 1 85 ? 7.776 1.905 5.440 1.00 96.56 85 TRP A O 1
ATOM 666 N N . GLN A 1 86 ? 5.672 2.691 5.424 1.00 95.06 86 GLN A N 1
ATOM 667 C CA . GLN A 1 86 ? 5.669 3.093 4.011 1.00 95.06 86 GLN A CA 1
ATOM 668 C C . GLN A 1 86 ? 6.790 4.092 3.700 1.00 95.06 86 GLN A C 1
ATOM 670 O O . GLN A 1 86 ? 7.487 3.942 2.696 1.00 95.06 86 GLN A O 1
ATOM 675 N N . GLN A 1 87 ? 7.011 5.083 4.568 1.00 92.69 87 GLN A N 1
ATOM 676 C CA . GLN A 1 87 ? 8.098 6.054 4.418 1.00 92.69 87 GLN A CA 1
ATOM 677 C C . GLN A 1 87 ? 9.484 5.409 4.547 1.00 92.69 87 GLN A C 1
ATOM 679 O O . GLN A 1 87 ? 10.425 5.855 3.891 1.00 92.69 87 GLN A O 1
ATOM 684 N N . GLN A 1 88 ? 9.634 4.373 5.377 1.00 93.19 88 GLN A N 1
ATOM 685 C CA . GLN A 1 88 ? 10.881 3.609 5.501 1.00 93.19 88 GLN A CA 1
ATOM 686 C C . GLN A 1 88 ? 11.174 2.750 4.264 1.00 93.19 88 GLN A C 1
ATOM 688 O O . GLN A 1 88 ? 12.336 2.439 4.016 1.00 93.19 88 GLN A O 1
ATOM 693 N N . GLN A 1 89 ? 10.158 2.393 3.469 1.00 91.69 89 GLN A N 1
ATOM 694 C CA . GLN A 1 89 ? 10.356 1.668 2.208 1.00 91.69 89 GLN A CA 1
ATOM 695 C C . GLN A 1 89 ? 10.828 2.572 1.055 1.00 91.69 89 GLN A C 1
ATOM 697 O O . GLN A 1 89 ? 11.212 2.066 -0.002 1.00 91.69 89 GLN A O 1
ATOM 702 N N . LEU A 1 90 ? 10.787 3.899 1.219 1.00 90.06 90 LEU A N 1
ATOM 703 C CA . LEU A 1 90 ? 11.235 4.832 0.189 1.00 90.06 90 LEU A CA 1
ATOM 704 C C . LEU A 1 90 ? 12.771 4.924 0.163 1.00 90.06 90 LEU A C 1
ATOM 706 O O . LEU A 1 90 ? 13.381 5.165 1.207 1.00 90.06 90 LEU A O 1
ATOM 710 N N . PRO A 1 91 ? 13.411 4.820 -1.018 1.00 88.44 91 PRO A N 1
ATOM 711 C CA . PRO A 1 91 ? 14.818 5.177 -1.173 1.00 88.44 91 PRO A CA 1
ATOM 712 C C . PRO A 1 91 ? 15.061 6.623 -0.732 1.00 88.44 91 PRO A C 1
ATOM 714 O O . PRO A 1 91 ? 14.213 7.479 -0.972 1.00 88.44 91 PRO A O 1
ATOM 717 N N . GLU A 1 92 ? 16.223 6.918 -0.150 1.00 85.69 92 GLU A N 1
ATOM 718 C CA . GLU A 1 92 ? 16.509 8.208 0.503 1.00 85.69 92 GLU A CA 1
ATOM 719 C C . GLU A 1 92 ? 16.191 9.432 -0.379 1.00 85.69 92 GLU A C 1
ATOM 721 O O . GLU A 1 92 ? 15.416 10.296 0.027 1.00 85.69 92 GLU A O 1
ATOM 726 N N . GLY A 1 93 ? 16.645 9.443 -1.639 1.00 84.12 93 GLY A N 1
ATOM 727 C CA . GLY A 1 93 ? 16.355 10.542 -2.575 1.00 84.12 93 GLY A CA 1
ATOM 728 C C . GLY A 1 93 ? 14.881 10.669 -2.995 1.00 84.12 93 GLY A C 1
ATOM 729 O O . GLY A 1 93 ? 14.438 11.746 -3.382 1.00 84.12 93 GLY A O 1
ATOM 730 N N . ILE A 1 94 ? 14.095 9.591 -2.904 1.00 85.50 94 ILE A N 1
ATOM 731 C CA . ILE A 1 94 ? 12.642 9.626 -3.142 1.00 85.50 94 ILE A CA 1
ATOM 732 C C . ILE A 1 94 ? 11.906 10.050 -1.873 1.00 85.50 94 ILE A C 1
ATOM 734 O O . ILE A 1 94 ? 10.924 10.784 -1.955 1.00 85.50 94 ILE A O 1
ATOM 738 N N . LYS A 1 95 ? 12.384 9.619 -0.702 1.00 86.81 95 LYS A N 1
ATOM 739 C CA . LYS A 1 95 ? 11.815 9.979 0.596 1.00 86.81 95 LYS A CA 1
ATOM 740 C C . LYS A 1 95 ? 11.815 11.492 0.793 1.00 86.81 95 LYS A C 1
ATOM 742 O O . LYS A 1 95 ? 10.776 12.040 1.143 1.00 86.81 95 LYS A O 1
ATOM 747 N N . GLU A 1 96 ? 12.929 12.164 0.508 1.00 85.31 96 GLU A N 1
ATOM 748 C CA . GLU A 1 96 ? 13.008 13.631 0.571 1.00 85.31 96 GLU A CA 1
ATOM 749 C C . GLU A 1 96 ? 11.982 14.303 -0.351 1.00 85.31 96 GLU A C 1
ATOM 751 O O . GLU A 1 96 ? 11.241 15.186 0.081 1.00 85.31 96 GLU A O 1
ATOM 756 N N . LEU A 1 97 ? 11.883 13.842 -1.603 1.00 85.00 97 LEU A N 1
ATOM 757 C CA . LEU A 1 97 ? 10.939 14.387 -2.578 1.00 85.00 97 LEU A CA 1
ATOM 758 C C . LEU A 1 97 ? 9.484 14.207 -2.126 1.00 85.00 97 LEU A C 1
ATOM 760 O O . LEU A 1 97 ? 8.715 15.164 -2.148 1.00 85.00 97 LEU A O 1
ATOM 764 N N . VAL A 1 98 ? 9.109 13.002 -1.692 1.00 83.06 98 VAL A N 1
ATOM 765 C CA . VAL A 1 98 ? 7.746 12.685 -1.243 1.00 83.06 98 VAL A CA 1
ATOM 766 C C . VAL A 1 98 ? 7.370 13.494 -0.002 1.00 83.06 98 VAL A C 1
ATOM 768 O O . VAL A 1 98 ? 6.291 14.077 0.034 1.00 83.06 98 VAL A O 1
ATOM 771 N N . LEU A 1 99 ? 8.263 13.584 0.988 1.00 81.38 99 LEU A N 1
ATOM 772 C CA . LEU A 1 99 ? 8.006 14.334 2.221 1.00 81.38 99 LEU A CA 1
ATOM 773 C C . LEU A 1 99 ? 7.987 15.855 2.019 1.00 81.38 99 LEU A C 1
ATOM 775 O O . LEU A 1 99 ? 7.426 16.561 2.846 1.00 81.38 99 LEU A O 1
ATOM 779 N N . SER A 1 100 ? 8.563 16.374 0.930 1.00 80.56 100 SER A N 1
ATOM 780 C CA . SER A 1 100 ? 8.538 17.812 0.622 1.00 80.56 100 SER A CA 1
ATOM 781 C C . SER A 1 100 ? 7.195 18.325 0.080 1.00 80.56 100 SER A C 1
ATOM 783 O O . SER A 1 100 ? 6.974 19.535 0.050 1.00 80.56 100 SER A O 1
ATOM 785 N N . VAL A 1 101 ? 6.312 17.424 -0.366 1.00 71.56 101 VAL A N 1
ATOM 786 C CA . VAL A 1 101 ? 5.019 17.756 -1.000 1.00 71.56 101 VAL A CA 1
ATOM 787 C C . VAL A 1 101 ? 3.805 17.232 -0.226 1.00 71.56 101 VAL A C 1
ATOM 789 O O . VAL A 1 101 ? 2.673 17.403 -0.684 1.00 71.56 101 VAL A O 1
ATOM 792 N N . MET A 1 102 ? 4.035 16.574 0.912 1.00 63.28 102 MET A N 1
ATOM 793 C CA . MET A 1 102 ? 3.003 16.114 1.849 1.00 63.28 102 MET A CA 1
ATOM 794 C C . MET A 1 102 ? 2.794 17.133 2.964 1.00 63.28 102 MET A C 1
ATOM 796 O O . MET A 1 102 ? 1.619 17.294 3.363 1.00 63.28 102 MET A O 1
#

Foldseek 3Di:
DCLVCVVVVNDALVVLLVQLVVLLVVLVVDPQQLVSLQSNLSSLSSNCSVPVVSNVSSLVSNLVSLCSPDDPVCNVVVSVVSVVVSLVPDDPVVSVVVVVVD

Sequence (102 aa):
MHFHSWFREEISVGEARAASFDTHAAAREVDVKAAQFIARAAGHAAGTAHMADHAPNAALYVIKAIKESSKQDEKDLLVEEEREWQQQQLPEGIKELVLSVM

Secondary structure (DSSP, 8-state):
-HHHHHHTTSS-HHHHHHHHHHHHHHHHS--SHHHHHHHHHHHHHHHTTT-TTHHHHHHHHHHHHHHHHS-TTTHHHHHHHHHHHHHHTS-HHHHHHHHT--

Radius of gyration: 14.45 Å; Cα contacts (8 Å, |Δi|>4): 111; chains: 1; bounding box: 35×29×40 Å

pLDDT: mean 91.94, std 9.35, range [53.88, 98.5]

Mean predicted aligned error: 4.14 Å